Protein AF-A0A1A8FDF7-F1 (afdb_monomer)

Solvent-accessible surface area (backbone atoms only — not comparable to full-atom values): 2838 Å² total; per-residue (Å²): 127,50,44,53,71,48,81,46,76,57,96,87,29,52,28,42,41,52,47,46,38,95,95,36,46,73,50,69,57,52,63,38,38,44,60,86,95,41,62,75,56,73,86,50,46,53,88

Mean predicted aligned error: 3.27 Å

Structure (mmCIF, N/CA/C/O backbone):
data_AF-A0A1A8FDF7-F1
#
_entry.id   AF-A0A1A8FDF7-F1
#
loop_
_atom_site.group_PDB
_atom_site.id
_atom_site.type_symbol
_atom_site.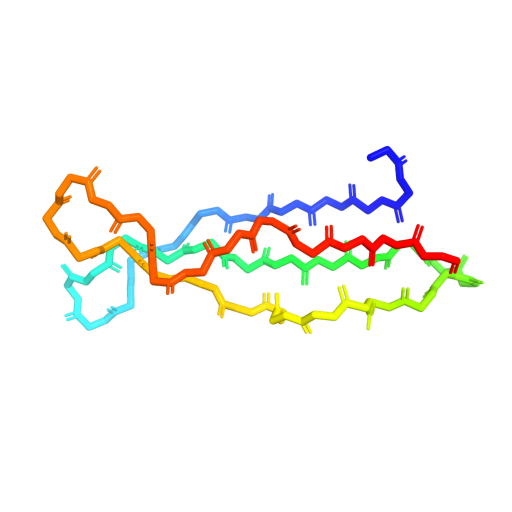label_atom_id
_atom_site.label_alt_id
_atom_site.label_comp_id
_atom_site.label_asym_id
_atom_site.label_entity_id
_atom_site.label_seq_id
_atom_site.pdbx_PDB_ins_code
_atom_site.Cartn_x
_atom_site.Cartn_y
_atom_site.Cartn_z
_atom_site.occupancy
_atom_site.B_iso_or_equiv
_atom_site.auth_seq_id
_atom_site.auth_comp_id
_atom_site.auth_asym_id
_atom_site.auth_atom_id
_atom_site.pdbx_PDB_model_num
ATOM 1 N N . LYS A 1 1 ? 11.779 -2.209 -0.659 1.00 66.94 1 LYS A N 1
ATOM 2 C CA . LYS A 1 1 ? 13.116 -2.002 -1.282 1.00 66.94 1 LYS A CA 1
ATOM 3 C C . LYS A 1 1 ? 13.007 -1.261 -2.611 1.00 66.94 1 LYS A C 1
ATOM 5 O O . LYS A 1 1 ? 13.798 -0.356 -2.795 1.00 66.94 1 LYS A O 1
ATOM 10 N N . ASN A 1 2 ? 12.028 -1.574 -3.470 1.00 92.25 2 ASN A N 1
ATOM 11 C CA . ASN A 1 2 ? 11.762 -0.827 -4.714 1.00 92.25 2 ASN A CA 1
ATOM 12 C C . ASN A 1 2 ? 10.511 0.063 -4.606 1.00 92.25 2 ASN A C 1
ATOM 14 O O . ASN A 1 2 ? 9.756 0.225 -5.558 1.00 92.25 2 ASN A O 1
ATOM 18 N N . GLY A 1 3 ? 10.241 0.551 -3.404 1.00 93.31 3 GLY A N 1
ATOM 19 C CA . GLY A 1 3 ? 9.019 1.248 -3.056 1.00 93.31 3 GLY A CA 1
ATOM 20 C C . GLY A 1 3 ? 9.008 1.585 -1.577 1.00 93.31 3 GLY A C 1
ATOM 21 O O . GLY A 1 3 ? 9.759 0.979 -0.798 1.00 93.31 3 GLY A O 1
ATOM 22 N N . ASP A 1 4 ? 8.132 2.517 -1.236 1.00 95.06 4 ASP A N 1
ATOM 23 C CA . ASP A 1 4 ? 7.920 3.068 0.094 1.00 95.06 4 ASP A CA 1
ATOM 24 C C . ASP A 1 4 ? 6.460 2.919 0.512 1.00 95.06 4 ASP A C 1
ATOM 26 O O . ASP A 1 4 ? 5.577 2.596 -0.288 1.00 95.06 4 ASP A O 1
ATOM 30 N N . PHE A 1 5 ? 6.210 3.161 1.793 1.00 94.25 5 PHE A N 1
ATOM 31 C CA . PHE A 1 5 ? 4.866 3.213 2.335 1.00 94.25 5 PHE A CA 1
ATOM 32 C C . PHE A 1 5 ? 4.718 4.377 3.302 1.00 94.25 5 PHE A C 1
ATOM 34 O O . PHE A 1 5 ? 5.681 4.816 3.935 1.00 94.25 5 PHE A O 1
ATOM 41 N N . ILE A 1 6 ? 3.486 4.849 3.438 1.00 95.06 6 ILE A N 1
ATOM 42 C CA . ILE A 1 6 ? 3.103 5.821 4.455 1.00 95.06 6 ILE A CA 1
ATOM 43 C C . ILE A 1 6 ? 1.981 5.248 5.312 1.00 95.06 6 ILE A C 1
ATOM 45 O O . ILE A 1 6 ? 1.074 4.584 4.808 1.00 95.06 6 ILE A O 1
ATOM 49 N N . PHE A 1 7 ? 2.029 5.527 6.612 1.00 94.06 7 PHE A N 1
ATOM 50 C CA . PHE A 1 7 ? 0.908 5.264 7.504 1.00 94.06 7 PHE A CA 1
ATOM 51 C C . PHE A 1 7 ? 0.001 6.489 7.578 1.00 94.06 7 PHE A C 1
ATOM 53 O O . PHE A 1 7 ? 0.466 7.620 7.712 1.00 94.06 7 PHE A O 1
ATOM 60 N N . SER A 1 8 ? -1.303 6.257 7.515 1.00 93.75 8 SER A N 1
ATOM 61 C CA . SER A 1 8 ? -2.336 7.280 7.654 1.00 93.75 8 SER A CA 1
ATOM 62 C C . SER A 1 8 ? -3.497 6.745 8.488 1.00 93.75 8 SER A C 1
ATOM 64 O O . SER A 1 8 ? -3.694 5.537 8.592 1.00 93.75 8 SER A O 1
ATOM 66 N N . SER A 1 9 ? -4.268 7.636 9.110 1.00 93.62 9 SER A N 1
ATOM 67 C CA . SER A 1 9 ? -5.533 7.267 9.749 1.00 93.62 9 SER A CA 1
ATOM 68 C C . SER A 1 9 ? -6.668 7.607 8.795 1.00 93.62 9 SER A C 1
ATOM 70 O O . SER A 1 9 ? -6.923 8.782 8.528 1.00 93.62 9 SER A O 1
ATOM 72 N N . LYS A 1 10 ? -7.335 6.584 8.260 1.00 89.00 10 LYS A N 1
ATOM 73 C CA . LYS A 1 10 ? -8.453 6.731 7.324 1.00 89.00 10 LYS A CA 1
ATOM 74 C C . LYS A 1 10 ? -9.699 6.166 7.985 1.00 89.00 10 LYS A C 1
ATOM 76 O O . LYS A 1 10 ? -9.745 4.994 8.349 1.00 89.00 10 LYS A O 1
ATOM 81 N N . SER A 1 11 ? -10.694 7.022 8.2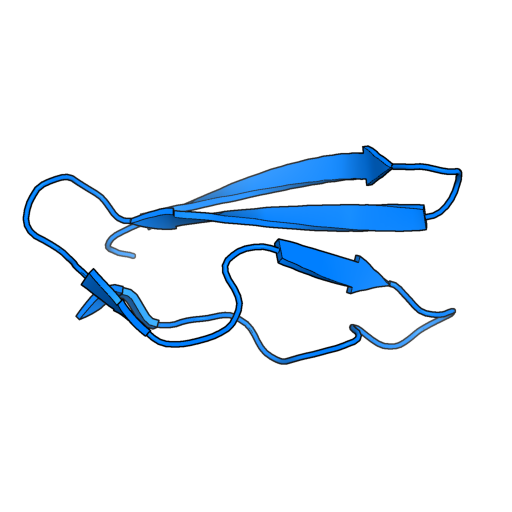09 1.00 87.81 11 SER A N 1
ATOM 82 C CA . SER A 1 11 ? -11.954 6.640 8.869 1.00 87.81 11 SER A CA 1
ATOM 83 C C . SER A 1 11 ? -11.759 5.984 10.248 1.00 87.81 11 SER A C 1
ATOM 85 O O . SER A 1 11 ? -12.489 5.067 10.613 1.00 87.81 11 SER A O 1
ATOM 87 N N . GLY A 1 12 ? -10.744 6.422 11.004 1.00 88.62 12 GLY A N 1
ATOM 88 C CA . GLY A 1 12 ? -10.416 5.868 12.322 1.00 88.62 12 GLY A CA 1
ATOM 89 C C . GLY A 1 12 ? -9.656 4.538 12.293 1.00 88.62 12 GLY A C 1
ATOM 90 O O . GLY A 1 12 ? -9.400 3.972 13.353 1.00 88.62 12 GLY A O 1
ATOM 91 N N . LYS A 1 13 ? -9.270 4.044 11.110 1.00 91.62 13 LYS A N 1
ATOM 92 C CA . LYS A 1 13 ? -8.429 2.854 10.950 1.00 91.62 13 LYS A CA 1
ATOM 93 C C . LYS A 1 13 ? -7.014 3.243 10.537 1.00 91.62 13 LYS A C 1
ATOM 95 O O . LYS A 1 13 ? -6.819 4.074 9.646 1.00 91.62 13 LYS A O 1
ATOM 100 N N . LEU A 1 14 ? -6.022 2.599 11.151 1.00 94.25 14 LEU A N 1
ATOM 101 C CA . LEU A 1 14 ? -4.635 2.707 10.712 1.00 94.25 14 LEU A CA 1
ATOM 102 C C . LEU A 1 14 ? -4.503 2.053 9.334 1.00 94.25 14 LEU A C 1
ATOM 104 O O . LEU A 1 14 ? -4.847 0.890 9.162 1.00 94.25 14 LEU A O 1
ATOM 108 N N . THR A 1 15 ? -4.026 2.809 8.358 1.00 95.19 15 THR A N 1
ATOM 109 C CA . THR A 1 15 ? -3.964 2.427 6.948 1.00 95.19 15 THR A CA 1
ATOM 110 C C . THR A 1 15 ? -2.542 2.616 6.445 1.00 95.19 15 THR A C 1
ATOM 112 O O . THR A 1 15 ? -1.943 3.666 6.676 1.00 95.19 15 THR A O 1
ATOM 115 N N . ALA A 1 16 ? -2.000 1.615 5.762 1.00 95.38 16 ALA A N 1
ATOM 116 C CA . ALA A 1 16 ? -0.717 1.685 5.083 1.00 95.38 16 ALA A CA 1
ATOM 117 C C . ALA A 1 16 ? -0.952 1.804 3.576 1.00 95.38 16 ALA A C 1
ATOM 119 O O . ALA A 1 16 ? -1.601 0.948 2.974 1.00 95.38 16 ALA A O 1
ATOM 120 N N . LEU A 1 17 ? -0.428 2.874 2.981 1.00 94.94 17 LEU A N 1
ATOM 121 C CA . LEU A 1 17 ? -0.465 3.102 1.542 1.00 94.94 17 LEU A CA 1
ATOM 122 C C . LEU A 1 17 ? 0.930 2.869 0.970 1.00 94.94 17 LEU A C 1
ATOM 124 O O . LEU A 1 17 ? 1.882 3.527 1.387 1.00 94.94 17 LEU A O 1
ATOM 128 N N . TYR A 1 18 ? 1.029 1.954 0.017 1.00 95.31 18 TYR A N 1
ATOM 129 C CA . TYR A 1 18 ? 2.257 1.553 -0.650 1.00 95.31 18 TYR A CA 1
ATOM 130 C C . TYR A 1 18 ? 2.380 2.220 -2.014 1.00 95.31 18 TYR A C 1
ATOM 132 O O . TYR A 1 18 ? 1.404 2.388 -2.745 1.00 95.31 18 TYR A O 1
ATOM 140 N N . SER A 1 19 ? 3.612 2.5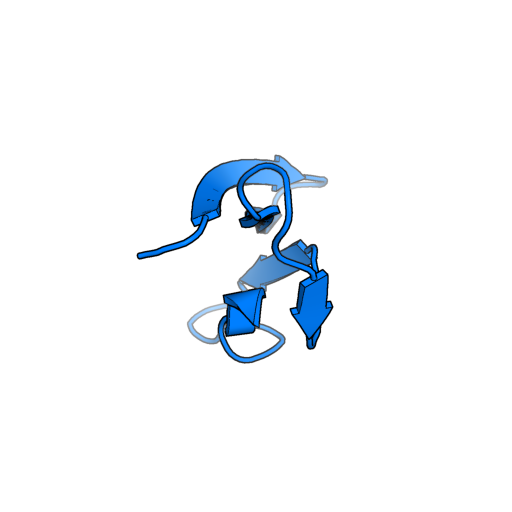55 -2.372 1.00 94.88 19 SER A N 1
ATOM 141 C CA . SER A 1 19 ? 3.959 3.079 -3.684 1.00 94.88 19 SER A CA 1
ATOM 142 C C . SER A 1 19 ? 5.288 2.495 -4.137 1.00 94.88 19 SER A C 1
ATOM 144 O O . SER A 1 19 ? 6.237 2.410 -3.356 1.00 94.88 19 SER A O 1
ATOM 146 N N . CYS A 1 20 ? 5.365 2.091 -5.400 1.00 96.25 20 CYS A N 1
ATOM 147 C CA . CYS A 1 20 ? 6.600 1.605 -5.999 1.00 96.25 20 CYS A CA 1
ATOM 148 C C . CYS A 1 20 ? 7.372 2.749 -6.661 1.00 96.25 20 CYS A C 1
ATOM 150 O O . CYS A 1 20 ? 6.796 3.734 -7.125 1.00 96.25 20 CYS A O 1
ATOM 152 N N . TYR A 1 21 ? 8.696 2.619 -6.707 1.00 96.12 21 TYR A N 1
ATOM 153 C CA . TYR A 1 21 ? 9.548 3.565 -7.417 1.00 96.12 21 TYR A CA 1
ATOM 154 C C . TYR A 1 21 ? 9.307 3.505 -8.922 1.00 96.12 21 TYR A C 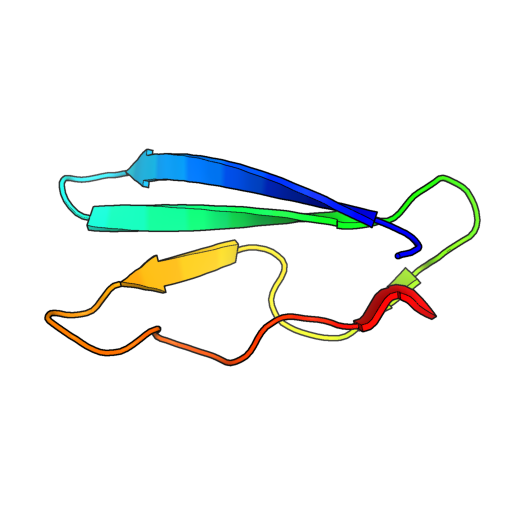1
ATOM 156 O O . TYR A 1 21 ? 8.843 2.502 -9.461 1.00 96.12 21 TYR A O 1
ATOM 164 N N . HIS A 1 22 ? 9.651 4.593 -9.610 1.00 94.62 22 HIS A N 1
ATOM 165 C CA . HIS A 1 22 ? 9.488 4.684 -11.054 1.00 94.62 22 HIS A CA 1
ATOM 166 C C . HIS A 1 22 ? 10.173 3.507 -11.768 1.00 94.62 22 HIS A C 1
ATOM 168 O O . HIS A 1 22 ? 11.357 3.247 -11.553 1.00 94.62 22 HIS A O 1
ATOM 174 N N . GLY A 1 23 ? 9.426 2.827 -12.641 1.00 95.19 23 GLY A N 1
ATOM 175 C CA . GLY A 1 23 ? 9.885 1.647 -13.379 1.00 95.19 23 GLY A CA 1
ATOM 176 C C . GLY A 1 23 ? 9.548 0.305 -12.725 1.00 95.19 23 GLY A C 1
ATOM 177 O O . GLY A 1 23 ? 9.739 -0.715 -13.376 1.00 95.19 23 GLY A O 1
ATOM 178 N N . PHE A 1 24 ? 9.015 0.298 -11.499 1.00 95.31 24 PHE A N 1
ATOM 179 C CA . PHE A 1 24 ? 8.516 -0.904 -10.830 1.00 95.31 24 PHE A CA 1
ATOM 180 C C . PHE A 1 24 ? 6.990 -0.928 -10.804 1.00 95.31 24 PHE A C 1
ATOM 182 O O . PHE A 1 24 ? 6.340 0.114 -10.672 1.00 95.31 24 PHE A O 1
ATOM 189 N N . THR A 1 25 ? 6.419 -2.125 -10.880 1.00 94.06 25 THR A N 1
ATOM 190 C CA . THR A 1 25 ? 4.968 -2.330 -10.836 1.00 94.06 25 THR A CA 1
ATOM 191 C C . THR A 1 25 ? 4.553 -2.866 -9.473 1.00 94.06 25 THR A C 1
ATOM 193 O O . THR A 1 25 ? 5.180 -3.780 -8.940 1.00 94.06 25 THR A O 1
ATOM 196 N N . LEU A 1 26 ? 3.491 -2.289 -8.903 1.00 94.56 26 LEU A N 1
ATOM 197 C CA . LEU A 1 26 ? 2.921 -2.756 -7.644 1.00 94.56 26 LEU A CA 1
ATOM 198 C C . LEU A 1 26 ? 2.069 -4.003 -7.892 1.00 94.56 26 LEU A C 1
ATOM 200 O O . LEU A 1 26 ? 1.035 -3.946 -8.554 1.00 94.56 26 LEU A O 1
ATOM 204 N N . GLU A 1 27 ? 2.506 -5.121 -7.331 1.00 95.19 27 GLU A N 1
ATOM 205 C CA . GLU A 1 27 ? 1.819 -6.404 -7.345 1.00 95.19 27 GLU A CA 1
ATOM 206 C C . GLU A 1 27 ? 1.175 -6.647 -5.974 1.00 95.19 27 GLU A C 1
ATOM 208 O O . GLU A 1 27 ? 1.863 -6.903 -4.979 1.00 95.19 27 GLU A O 1
ATOM 213 N N . GLY A 1 28 ? -0.155 -6.554 -5.919 1.00 93.00 28 GLY A N 1
ATOM 214 C CA . GLY A 1 28 ? -0.951 -6.728 -4.701 1.00 93.00 28 GLY A CA 1
ATOM 215 C C . GLY A 1 28 ? -1.780 -5.492 -4.346 1.00 93.00 28 GLY A C 1
ATOM 216 O O . GLY A 1 28 ? -2.055 -4.645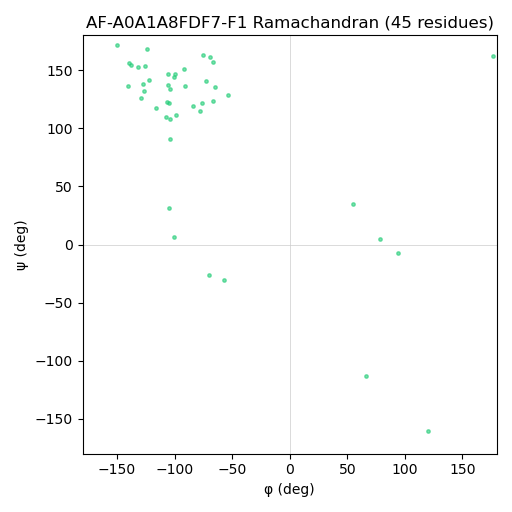 -5.196 1.00 93.00 28 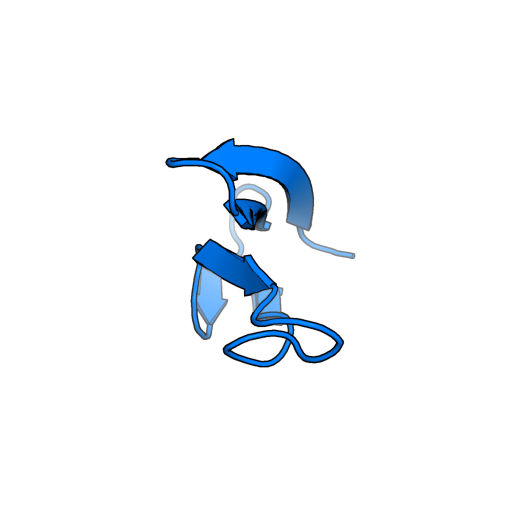GLY A O 1
ATOM 217 N N . ALA A 1 29 ? -2.202 -5.396 -3.085 1.00 94.19 29 ALA A N 1
ATOM 218 C CA . ALA A 1 29 ? -2.984 -4.267 -2.594 1.00 94.19 29 ALA A CA 1
ATOM 219 C C . ALA A 1 29 ? -2.096 -3.031 -2.367 1.00 94.19 29 ALA A C 1
ATOM 221 O O . ALA A 1 29 ? -1.156 -3.064 -1.575 1.00 94.19 29 ALA A O 1
ATOM 222 N N . ALA A 1 30 ? -2.416 -1.918 -3.034 1.00 94.31 30 ALA A N 1
ATOM 223 C CA . ALA A 1 30 ? -1.732 -0.642 -2.811 1.00 94.31 30 ALA A CA 1
ATOM 224 C C . ALA A 1 30 ? -2.076 -0.026 -1.446 1.00 94.31 30 ALA A C 1
ATOM 226 O O . ALA A 1 30 ? -1.286 0.729 -0.892 1.00 94.31 30 ALA A O 1
ATOM 227 N N . GLU A 1 31 ? -3.244 -0.348 -0.892 1.00 94.69 31 GLU A N 1
ATOM 228 C CA . GLU A 1 31 ? -3.717 0.143 0.399 1.00 94.69 31 GLU A CA 1
ATOM 229 C C . GLU A 1 31 ? -4.166 -1.047 1.250 1.00 94.69 31 GLU A C 1
ATOM 231 O O . GLU A 1 31 ? -5.002 -1.839 0.814 1.00 94.69 31 GLU A O 1
ATOM 236 N N . ILE A 1 32 ? -3.627 -1.161 2.463 1.00 95.31 32 ILE A N 1
ATOM 237 C CA . ILE A 1 32 ? -4.062 -2.140 3.469 1.00 95.31 32 ILE A CA 1
ATOM 238 C C . ILE A 1 32 ? -4.395 -1.411 4.764 1.00 95.31 32 ILE A C 1
ATOM 240 O O . ILE A 1 32 ? -3.840 -0.351 5.055 1.00 95.31 32 ILE A O 1
ATOM 244 N N . PHE A 1 33 ? -5.278 -1.978 5.574 1.00 94.88 33 PHE A N 1
ATOM 245 C CA . PHE A 1 33 ? -5.698 -1.357 6.824 1.00 94.88 33 PHE A CA 1
ATOM 246 C C . PHE A 1 33 ? -5.653 -2.347 7.982 1.00 94.88 33 PHE A C 1
ATOM 248 O O . PHE A 1 33 ? -5.745 -3.558 7.800 1.00 94.88 33 PHE A O 1
ATOM 255 N N . CYS A 1 34 ? -5.457 -1.819 9.183 1.00 92.94 34 CYS A N 1
ATOM 256 C CA . CYS A 1 34 ? -5.380 -2.597 10.403 1.00 92.94 34 CYS A CA 1
ATOM 257 C C . CYS A 1 34 ? -6.798 -2.857 10.921 1.00 92.94 34 CYS A C 1
ATOM 259 O O . CYS A 1 34 ? -7.551 -1.926 11.225 1.00 92.94 34 CYS A O 1
ATOM 261 N N . GLU A 1 35 ? -7.160 -4.130 11.011 1.00 90.81 35 GLU A N 1
ATOM 262 C CA . GLU A 1 35 ? -8.378 -4.630 11.637 1.00 90.81 35 GLU A CA 1
ATOM 263 C C . GLU A 1 35 ? -8.020 -5.232 13.000 1.00 90.81 35 GLU A C 1
ATOM 265 O O . GLU A 1 35 ? -7.658 -6.403 13.118 1.00 90.81 35 GLU A O 1
ATOM 270 N N . GLY A 1 36 ? -8.078 -4.405 14.047 1.00 87.44 36 GLY A N 1
ATOM 271 C CA . GLY A 1 36 ? -7.611 -4.804 15.377 1.00 87.44 36 GLY A CA 1
ATOM 272 C C . GLY A 1 36 ? -6.100 -5.025 15.365 1.00 87.44 36 GLY A C 1
ATOM 273 O O . GLY A 1 36 ? -5.361 -4.075 15.127 1.00 87.44 36 GLY A O 1
ATOM 274 N N . ASP A 1 37 ? -5.666 -6.273 15.555 1.00 88.38 37 ASP A N 1
ATOM 275 C CA . ASP A 1 37 ? -4.248 -6.667 15.610 1.00 88.38 37 ASP A CA 1
ATOM 276 C C . ASP A 1 37 ? -3.731 -7.288 14.301 1.00 88.38 37 ASP A C 1
ATOM 278 O O . ASP A 1 37 ? -2.606 -7.795 14.242 1.00 88.38 37 ASP A O 1
ATOM 282 N N . ARG A 1 38 ? -4.547 -7.294 13.239 1.00 92.38 38 ARG A N 1
ATOM 283 C CA . ARG A 1 38 ? -4.188 -7.912 11.959 1.00 92.38 38 ARG A CA 1
ATOM 284 C C . ARG A 1 38 ? -4.379 -6.941 10.802 1.00 92.38 38 ARG A C 1
ATOM 286 O O . ARG A 1 38 ? -5.378 -6.240 10.718 1.00 92.38 38 ARG A O 1
ATOM 293 N N . TRP A 1 39 ? -3.430 -6.938 9.874 1.00 92.81 39 TRP A N 1
ATOM 294 C CA . TRP A 1 39 ? -3.589 -6.240 8.602 1.00 92.81 39 TRP A CA 1
ATOM 295 C C . TRP A 1 39 ? -4.563 -6.986 7.691 1.00 9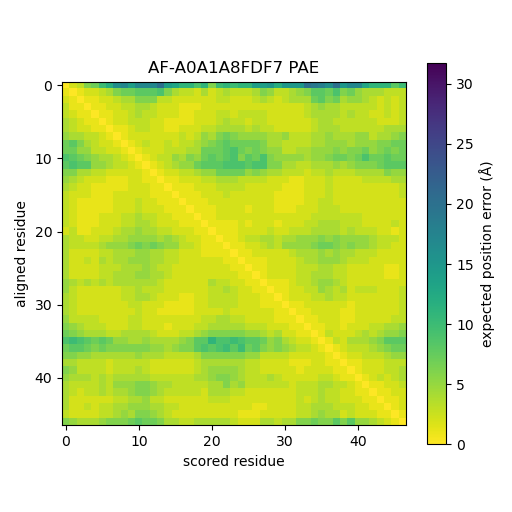2.81 39 TRP A C 1
ATOM 297 O O . TRP A 1 39 ? -4.544 -8.218 7.631 1.00 92.81 39 TRP A O 1
ATOM 307 N N . SER A 1 40 ? -5.390 -6.228 6.973 1.00 93.56 40 SER A N 1
ATOM 308 C CA . SER A 1 40 ? -6.38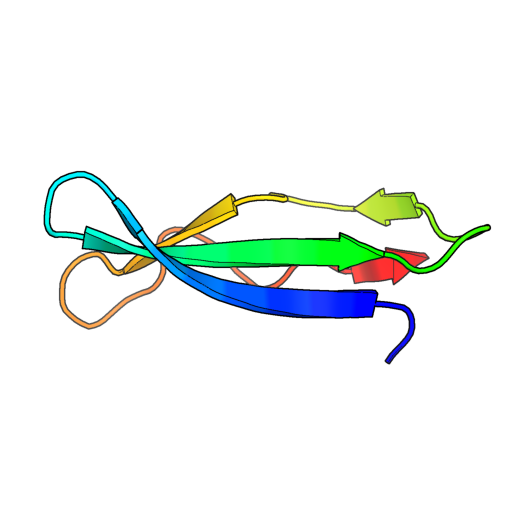1 -6.747 6.028 1.00 93.56 40 SER A CA 1
ATOM 309 C C . SER A 1 40 ? -5.754 -7.618 4.936 1.00 93.56 40 SER A C 1
ATOM 311 O O . SER A 1 40 ? -6.392 -8.549 4.456 1.00 93.56 40 SER A O 1
ATOM 313 N N . ASP A 1 41 ? -4.505 -7.327 4.561 1.00 93.31 41 ASP A N 1
ATOM 314 C CA . ASP A 1 41 ? -3.728 -8.080 3.578 1.00 93.31 41 ASP A CA 1
ATOM 315 C C . ASP A 1 41 ? -2.219 -8.010 3.897 1.00 93.31 41 ASP A C 1
ATOM 317 O O . ASP A 1 41 ? -1.787 -7.284 4.800 1.00 93.31 41 ASP A O 1
ATOM 321 N N . GLY A 1 42 ? -1.415 -8.787 3.175 1.00 92.12 42 GLY A N 1
ATOM 322 C CA . GLY A 1 42 ? 0.042 -8.737 3.226 1.00 92.12 42 GLY A CA 1
ATOM 323 C C . GLY A 1 42 ? 0.631 -7.527 2.486 1.00 92.12 42 GLY A C 1
ATOM 324 O O . GLY A 1 42 ? -0.036 -6.905 1.659 1.00 92.12 42 GLY A O 1
ATOM 325 N N . PRO A 1 43 ? 1.904 -7.185 2.755 1.00 90.44 43 PRO A N 1
ATOM 326 C CA . PRO A 1 43 ? 2.583 -6.109 2.044 1.00 90.44 43 PRO A CA 1
ATOM 327 C C . PRO A 1 43 ? 2.749 -6.460 0.553 1.00 90.44 43 PRO A C 1
ATOM 329 O O . PRO A 1 43 ? 3.178 -7.578 0.240 1.00 90.44 43 PRO A O 1
ATOM 332 N N . PRO A 1 44 ? 2.467 -5.522 -0.370 1.00 94.62 44 PRO A N 1
ATOM 333 C CA . PRO A 1 44 ? 2.615 -5.757 -1.800 1.00 94.62 44 PRO A CA 1
ATOM 334 C C . PRO A 1 44 ? 4.087 -5.889 -2.199 1.00 94.62 44 PRO A C 1
ATOM 336 O O . PRO A 1 44 ? 5.007 -5.457 -1.490 1.00 94.62 44 PRO A O 1
ATOM 339 N N . ARG A 1 45 ? 4.318 -6.468 -3.377 1.00 94.12 45 ARG A N 1
ATOM 340 C CA . ARG A 1 45 ? 5.644 -6.514 -4.001 1.00 94.12 45 ARG A CA 1
ATOM 341 C C . ARG A 1 45 ? 5.754 -5.435 -5.068 1.00 94.12 45 ARG A C 1
ATOM 343 O O . ARG A 1 45 ? 4.790 -5.116 -5.743 1.00 94.12 45 ARG A O 1
ATOM 350 N N . CYS A 1 46 ? 6.955 -4.896 -5.218 1.00 94.56 46 CYS A N 1
ATOM 351 C CA . CYS A 1 46 ? 7.311 -4.040 -6.342 1.00 94.56 46 CYS A CA 1
ATOM 352 C C . CYS A 1 46 ? 8.244 -4.842 -7.252 1.00 94.56 46 CYS A C 1
ATOM 354 O O . CYS A 1 46 ? 9.371 -5.141 -6.826 1.00 94.56 46 CYS A O 1
ATOM 356 N N . ALA A 1 47 ? 7.748 -5.225 -8.430 1.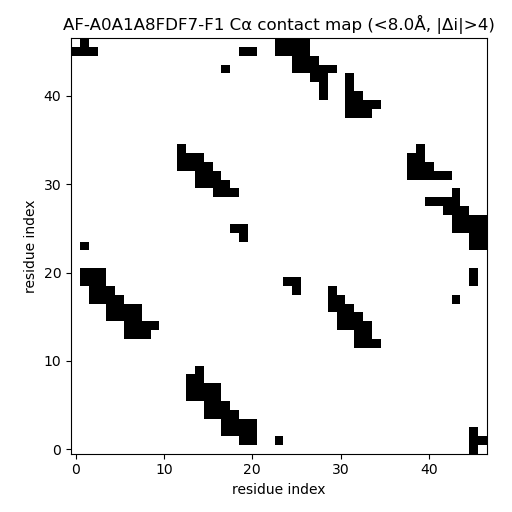00 92.38 47 ALA A N 1
ATOM 357 C CA . ALA A 1 47 ? 8.450 -6.026 -9.438 1.00 92.38 47 ALA A CA 1
ATOM 358 C C . ALA A 1 47 ? 9.018 -5.158 -10.561 1.00 92.38 47 ALA A C 1
ATOM 360 O O . ALA A 1 47 ? 8.345 -4.169 -10.940 1.00 92.38 47 ALA A O 1
#

Radius of gyration: 11.02 Å; Cα contacts (8 Å, |Δi|>4): 88; chains: 1; bounding box: 25×16×29 Å

Sequence (47 aa):
KNGDFIFSSKSGKLTALYSCYHGFTLEGAAEIFCEGDRWSDGPPRCA

Nearest PDB structures (foldseek):
  1ss2-assembly1_A  TM=8.438E-01  e=1.766E-02  Rattus norvegicus
  7kg4-assembly2_B  TM=8.264E-01  e=1.875E-02  Homo sapiens
  4zh1-assembly2_F  TM=7.020E-01  e=1.230E-02  Homo sapiens
  8tgt-assembly1_C  TM=8.632E-01  e=1.012E-01  Homo sapiens
  8ci3-assembly1_B  TM=8.506E-01  e=1.212E-01  Bos taurus

pLDDT: mean 92.83, std 4.39, range [66.94, 96.25]

Organism: NCBI:txid1143690

Secondary structure (DSSP, 8-state):
--EEEEEEEETTEEEEEEEEPTT--EES-SEEEEETTEESSPPPEE-

Foldseek 3Di:
DQWDWDWDQDPNWTKIAIDGHPPWDWADDRMWTDDDPDIPDDHTDTD

InterPro domains:
  IPR000436 Sushi/SCR/CCP domain [PF00084] (15-46)
  IPR000436 Sushi/SCR/CCP domain [PS50923] (1-47)
  IPR000436 Sushi/SCR/CCP domain [cd00033] (1-46)
  IPR035976 Sushi/SCR/CCP superfamily [SSF57535] (10-46)